Protein AF-A0A498EZ00-F1 (afdb_monomer_lite)

Radius of gyration: 14.44 Å; chains: 1; bounding box: 37×24×36 Å

Sequence (94 aa):
MSLAPSRKAGDTVETTLLQVHTELRHVSDHEHEHHDALTTELLTPSRELPFVGICLLEPGTVVEIKSAMVVYGEAQRRGRFLLRRSQHDHLLEE

Structure (mmCIF, N/CA/C/O backbone):
data_AF-A0A498EZ00-F1
#
_entry.id   AF-A0A498EZ00-F1
#
loop_
_atom_site.group_PDB
_atom_site.id
_atom_site.type_symbol
_atom_site.label_atom_id
_atom_site.label_alt_id
_atom_site.label_comp_id
_atom_site.label_asym_id
_atom_site.label_entity_id
_atom_site.label_seq_id
_atom_site.pdbx_PDB_ins_code
_atom_site.Cartn_x
_atom_site.Cartn_y
_atom_site.Cartn_z
_atom_site.occupancy
_atom_site.B_iso_or_equiv
_atom_site.auth_seq_id
_atom_site.auth_comp_id
_atom_site.auth_asym_id
_atom_site.auth_atom_id
_atom_site.pdbx_PDB_model_num
ATOM 1 N N . MET A 1 1 ? 23.450 11.207 -1.959 1.00 51.19 1 MET A N 1
ATOM 2 C CA . MET A 1 1 ? 23.445 10.148 -2.996 1.00 51.19 1 MET A CA 1
ATOM 3 C C . MET A 1 1 ? 22.043 10.056 -3.578 1.00 51.19 1 MET A C 1
ATOM 5 O O . MET A 1 1 ? 21.094 10.117 -2.811 1.00 51.19 1 MET A O 1
ATOM 9 N N . SER A 1 2 ? 21.895 9.961 -4.902 1.00 73.31 2 SER A N 1
ATOM 10 C CA . SER A 1 2 ? 20.587 9.730 -5.536 1.00 73.31 2 SER A CA 1
ATOM 11 C C . SER A 1 2 ? 20.105 8.312 -5.223 1.00 73.31 2 SER A C 1
ATOM 13 O O . SER A 1 2 ? 20.873 7.372 -5.411 1.00 73.31 2 SER A O 1
ATOM 15 N N . LEU A 1 3 ? 18.841 8.150 -4.817 1.00 75.25 3 LEU A N 1
ATOM 16 C CA . LEU A 1 3 ? 18.204 6.834 -4.692 1.00 75.25 3 LEU A CA 1
ATOM 17 C C . LEU A 1 3 ? 18.291 6.048 -6.011 1.00 75.25 3 LEU A C 1
ATOM 19 O O . LEU A 1 3 ? 18.280 6.640 -7.100 1.00 75.25 3 LEU A O 1
ATOM 23 N N . ALA A 1 4 ? 18.358 4.719 -5.909 1.00 80.31 4 ALA A N 1
ATOM 24 C CA . ALA A 1 4 ? 18.277 3.837 -7.069 1.00 80.31 4 ALA A CA 1
ATOM 25 C C . ALA A 1 4 ? 16.928 4.037 -7.796 1.00 80.31 4 ALA A C 1
ATOM 27 O O . ALA A 1 4 ? 15.917 4.260 -7.124 1.00 80.31 4 ALA A O 1
ATOM 28 N N . PRO A 1 5 ? 16.866 3.939 -9.139 1.00 77.75 5 PRO A N 1
ATOM 29 C CA . PRO A 1 5 ? 15.624 4.134 -9.895 1.00 77.75 5 PRO A CA 1
ATOM 30 C C . PRO A 1 5 ? 14.460 3.253 -9.426 1.00 77.75 5 PRO A C 1
ATOM 32 O O . PRO A 1 5 ? 13.326 3.717 -9.380 1.00 77.75 5 PRO A O 1
ATOM 35 N N . SER A 1 6 ? 14.742 2.013 -9.012 1.00 75.19 6 SER A N 1
ATOM 36 C CA . SER A 1 6 ? 13.732 1.081 -8.489 1.00 75.19 6 SER A CA 1
ATOM 37 C C . SER A 1 6 ? 13.129 1.571 -7.183 1.00 75.19 6 SER A C 1
ATOM 39 O O . SER A 1 6 ? 11.922 1.483 -6.998 1.00 75.19 6 SER A O 1
ATOM 41 N N . ARG A 1 7 ? 13.969 2.113 -6.294 1.00 81.94 7 ARG A N 1
ATOM 42 C CA . ARG A 1 7 ? 13.525 2.667 -5.017 1.00 81.94 7 ARG A CA 1
ATOM 43 C C . ARG A 1 7 ? 12.643 3.889 -5.251 1.00 81.94 7 ARG A C 1
ATOM 45 O O . ARG A 1 7 ? 11.529 3.912 -4.759 1.00 81.94 7 ARG A O 1
ATOM 52 N N . LYS A 1 8 ? 13.077 4.818 -6.111 1.00 84.88 8 LYS A N 1
ATOM 53 C CA . LYS A 1 8 ? 12.269 5.994 -6.483 1.00 84.88 8 LYS A CA 1
ATOM 54 C C . LYS A 1 8 ? 10.900 5.610 -7.045 1.00 84.88 8 LYS A C 1
ATOM 56 O O . LYS A 1 8 ? 9.911 6.254 -6.721 1.00 84.88 8 LYS A O 1
ATOM 61 N N . ALA A 1 9 ? 10.843 4.588 -7.899 1.00 83.44 9 ALA A N 1
ATOM 62 C CA . ALA A 1 9 ? 9.584 4.117 -8.467 1.00 83.44 9 ALA A CA 1
ATOM 63 C C . ALA A 1 9 ? 8.675 3.467 -7.412 1.00 83.44 9 ALA A C 1
ATOM 65 O O . ALA A 1 9 ? 7.473 3.710 -7.434 1.00 83.44 9 ALA A O 1
ATOM 66 N N . GLY A 1 10 ? 9.245 2.687 -6.486 1.00 86.81 10 GLY A N 1
ATOM 67 C CA . GLY A 1 10 ? 8.548 2.176 -5.301 1.00 86.81 10 GLY A CA 1
ATOM 68 C C . GLY A 1 10 ? 7.915 3.302 -4.494 1.00 86.81 10 GLY A C 1
ATOM 69 O O . GLY A 1 10 ? 6.692 3.376 -4.433 1.00 86.81 10 GLY A O 1
ATOM 70 N N . ASP A 1 11 ? 8.746 4.234 -4.021 1.00 89.06 11 ASP A N 1
ATOM 71 C CA . ASP A 1 11 ? 8.319 5.371 -3.197 1.00 89.06 11 ASP A CA 1
ATOM 72 C C . ASP A 1 11 ? 7.247 6.225 -3.916 1.00 89.06 11 ASP A C 1
ATOM 74 O O . ASP A 1 11 ? 6.297 6.711 -3.303 1.00 89.06 11 ASP A O 1
ATOM 78 N N . THR A 1 12 ? 7.361 6.390 -5.243 1.00 90.06 12 THR A N 1
ATOM 79 C CA . THR A 1 12 ? 6.369 7.129 -6.047 1.00 90.06 12 THR A CA 1
ATOM 80 C C . THR A 1 12 ? 5.026 6.406 -6.096 1.00 90.06 12 THR A C 1
ATOM 82 O O . THR A 1 12 ? 3.988 7.048 -5.949 1.00 90.06 12 THR A O 1
ATOM 85 N N . VAL A 1 13 ? 5.024 5.089 -6.328 1.00 90.12 13 VAL A N 1
ATOM 86 C CA . VAL A 1 13 ? 3.784 4.300 -6.393 1.00 90.12 13 VAL A CA 1
ATOM 87 C C . VAL A 1 13 ? 3.099 4.275 -5.036 1.00 90.12 13 VAL A C 1
ATOM 89 O O . VAL A 1 13 ? 1.896 4.502 -4.978 1.00 90.12 13 VAL A O 1
ATOM 92 N N . GLU A 1 14 ? 3.862 4.064 -3.968 1.00 92.62 14 GLU A N 1
ATOM 93 C CA . GLU A 1 14 ? 3.367 4.091 -2.594 1.00 92.62 14 GLU A CA 1
ATOM 94 C C . GLU A 1 14 ? 2.713 5.439 -2.269 1.00 92.62 14 GLU A C 1
ATOM 96 O O . GLU A 1 14 ? 1.530 5.492 -1.940 1.00 92.62 14 GLU A O 1
ATOM 101 N N . THR A 1 15 ? 3.431 6.544 -2.504 1.00 93.81 15 THR A N 1
ATOM 102 C CA . THR A 1 15 ? 2.902 7.901 -2.294 1.00 93.81 15 THR A CA 1
ATOM 103 C C . THR A 1 15 ? 1.642 8.155 -3.124 1.00 93.81 15 THR A C 1
ATOM 105 O O . THR A 1 15 ? 0.672 8.714 -2.619 1.00 93.81 15 THR A O 1
ATOM 108 N N . THR A 1 16 ? 1.633 7.745 -4.397 1.00 93.50 16 THR A N 1
ATOM 109 C CA . THR A 1 16 ? 0.477 7.941 -5.286 1.00 93.50 16 THR A CA 1
ATOM 110 C C . THR A 1 16 ? -0.740 7.172 -4.781 1.00 93.50 16 THR A C 1
ATOM 112 O O . THR A 1 16 ? -1.841 7.713 -4.749 1.00 93.50 16 THR A O 1
ATOM 115 N N . LEU A 1 17 ? -0.546 5.919 -4.367 1.00 93.62 17 LEU A N 1
ATOM 116 C CA . LEU A 1 17 ? -1.616 5.062 -3.872 1.00 93.62 17 LEU A CA 1
ATOM 117 C C . LEU A 1 17 ? -2.238 5.648 -2.598 1.00 93.62 17 LEU A C 1
ATOM 119 O O . LEU A 1 17 ? -3.458 5.769 -2.524 1.00 93.62 17 LEU A O 1
ATOM 123 N N . LEU A 1 18 ? -1.410 6.105 -1.656 1.00 94.75 18 LEU A N 1
ATOM 124 C CA . LEU A 1 18 ? -1.845 6.747 -0.410 1.00 94.75 18 LEU A CA 1
ATOM 125 C C . LEU A 1 18 ? -2.536 8.105 -0.629 1.00 94.75 18 LEU A C 1
ATOM 127 O O . LEU A 1 18 ? -3.391 8.503 0.155 1.00 94.75 18 LEU A O 1
ATOM 131 N N . GLN A 1 19 ? -2.187 8.832 -1.694 1.00 94.69 19 GLN A N 1
ATOM 132 C CA . GLN A 1 19 ? -2.862 10.084 -2.056 1.00 94.69 19 GLN A CA 1
ATOM 133 C C . GLN A 1 19 ? -4.256 9.866 -2.651 1.00 94.69 19 GLN A C 1
ATOM 135 O O . GLN A 1 19 ? -5.121 10.728 -2.503 1.00 94.69 19 GLN A O 1
ATOM 140 N N . VAL A 1 20 ? -4.457 8.755 -3.361 1.00 95.38 20 VAL A N 1
ATOM 141 C CA . VAL A 1 20 ? -5.721 8.442 -4.043 1.00 95.38 20 VAL A CA 1
ATOM 142 C C . VAL A 1 20 ? -6.689 7.706 -3.117 1.00 95.38 20 VAL A C 1
ATOM 144 O O . VAL A 1 20 ? -7.889 7.967 -3.171 1.00 95.38 20 VAL A O 1
ATOM 147 N N . HIS A 1 21 ? -6.182 6.817 -2.263 1.00 95.00 21 HIS A N 1
ATOM 148 C CA . HIS A 1 21 ? -6.983 5.983 -1.367 1.00 95.00 21 HIS A CA 1
ATOM 149 C C . HIS A 1 21 ? -6.865 6.476 0.071 1.00 95.00 21 HIS A C 1
ATOM 151 O O . HIS A 1 21 ? -5.997 6.042 0.827 1.00 95.00 21 HIS A O 1
ATOM 157 N N . THR A 1 22 ? -7.750 7.399 0.445 1.00 95.00 22 THR A N 1
ATOM 158 C CA . THR A 1 22 ? -7.774 8.018 1.779 1.00 95.00 22 THR A CA 1
ATOM 159 C C . THR A 1 22 ? -8.087 7.032 2.902 1.00 95.00 22 THR A C 1
ATOM 161 O O . THR A 1 22 ? -7.814 7.324 4.061 1.00 95.00 22 THR A O 1
ATOM 164 N N . GLU A 1 23 ? -8.632 5.862 2.567 1.00 96.62 23 GLU A N 1
ATOM 165 C CA . GLU A 1 23 ? -8.860 4.747 3.483 1.00 96.62 23 GLU A CA 1
ATOM 166 C C . GLU A 1 23 ? -7.550 4.105 3.971 1.00 96.62 23 GLU A C 1
ATOM 168 O O . GLU A 1 23 ? -7.587 3.288 4.887 1.00 96.62 23 GLU A O 1
ATOM 173 N N . LEU A 1 24 ? -6.399 4.451 3.379 1.00 97.00 24 LEU A N 1
ATOM 174 C CA . LEU A 1 24 ? -5.079 3.951 3.753 1.00 97.00 24 LEU A CA 1
ATOM 175 C C . LEU A 1 24 ? -4.249 5.050 4.421 1.00 97.00 24 LEU A C 1
ATOM 177 O O . LEU A 1 24 ? -3.848 6.036 3.803 1.00 97.00 24 LEU A O 1
ATOM 181 N N . ARG A 1 25 ? -3.925 4.849 5.699 1.00 96.31 25 ARG A N 1
ATOM 182 C CA . ARG A 1 25 ? -2.997 5.699 6.447 1.00 96.31 25 ARG A CA 1
ATOM 183 C C . ARG A 1 25 ? -1.577 5.171 6.292 1.00 96.31 25 ARG A C 1
ATOM 185 O O . ARG A 1 25 ? -1.322 4.024 6.637 1.00 96.31 25 ARG A O 1
ATOM 192 N N . HIS A 1 26 ? -0.655 6.032 5.871 1.00 96.12 26 HIS A N 1
ATOM 193 C CA . HIS A 1 26 ? 0.776 5.722 5.838 1.00 96.12 26 HIS A CA 1
ATOM 194 C C . HIS A 1 26 ? 1.309 5.316 7.221 1.00 96.12 26 HIS A C 1
ATOM 196 O O . HIS A 1 26 ? 1.044 5.996 8.222 1.00 96.12 26 HIS A O 1
ATOM 202 N N . VAL A 1 27 ? 2.108 4.254 7.244 1.00 94.50 27 VAL A N 1
ATOM 203 C CA . VAL A 1 27 ? 2.894 3.795 8.387 1.00 94.50 27 VAL A CA 1
ATOM 204 C C . VAL A 1 27 ? 4.362 3.852 7.984 1.00 94.50 27 VAL A C 1
ATOM 206 O O . VAL A 1 27 ? 4.766 3.262 6.994 1.00 94.50 27 VAL A O 1
ATOM 209 N N . SER A 1 28 ? 5.167 4.607 8.732 1.00 90.69 28 SER A N 1
ATOM 210 C CA . SER A 1 28 ? 6.598 4.716 8.424 1.00 90.69 28 SER A CA 1
ATOM 211 C C . SER A 1 28 ? 7.378 3.496 8.913 1.00 90.69 28 SER A C 1
ATOM 213 O O . SER A 1 28 ? 7.053 2.967 9.975 1.00 90.69 28 SER A O 1
ATOM 215 N N . ASP A 1 29 ? 8.511 3.197 8.271 1.00 87.31 29 ASP A N 1
ATOM 216 C CA . ASP A 1 29 ? 9.480 2.174 8.712 1.00 87.31 29 ASP A CA 1
ATOM 217 C C . ASP A 1 29 ? 9.913 2.308 10.194 1.00 87.31 29 ASP A C 1
ATOM 219 O O . ASP A 1 29 ? 10.370 1.346 10.807 1.00 87.31 29 ASP A O 1
ATOM 223 N N . HIS A 1 30 ? 9.809 3.506 10.789 1.00 85.50 30 HIS A N 1
ATOM 224 C CA . HIS A 1 30 ? 10.110 3.742 12.208 1.00 85.50 30 HIS A CA 1
ATOM 225 C C . HIS A 1 30 ? 8.995 3.294 13.165 1.00 85.50 30 HIS A C 1
ATOM 227 O O . HIS A 1 30 ? 9.270 3.043 14.337 1.00 85.50 30 HIS A O 1
ATOM 233 N N . GLU A 1 31 ? 7.751 3.253 12.687 1.00 85.75 31 GLU A N 1
ATOM 234 C CA . GLU A 1 31 ? 6.573 2.770 13.418 1.00 85.75 31 GLU A CA 1
ATOM 235 C C . GLU A 1 31 ? 6.443 1.253 13.236 1.00 85.75 31 GLU A C 1
ATOM 237 O O . GLU A 1 31 ? 6.239 0.544 14.220 1.00 85.75 31 GLU A O 1
ATOM 242 N N . HIS A 1 32 ? 6.629 0.754 12.007 1.00 85.69 32 HIS A N 1
ATOM 243 C CA . HIS A 1 32 ? 6.590 -0.674 11.704 1.00 85.69 32 HIS A CA 1
ATOM 244 C C . HIS A 1 32 ? 7.423 -1.020 10.459 1.00 85.69 32 HIS A C 1
ATOM 246 O O . HIS A 1 32 ? 7.290 -0.376 9.428 1.00 85.69 32 HIS A O 1
ATOM 252 N N . GLU A 1 33 ? 8.261 -2.060 10.519 1.00 84.94 33 GLU A N 1
ATOM 253 C CA . GLU A 1 33 ? 9.188 -2.418 9.419 1.00 84.94 33 GLU A CA 1
ATOM 254 C C . GLU A 1 33 ? 8.514 -3.213 8.275 1.00 84.94 33 GLU A C 1
ATOM 256 O O . GLU A 1 33 ? 9.098 -3.462 7.213 1.00 84.94 33 GLU A O 1
ATOM 261 N N . HIS A 1 34 ? 7.306 -3.720 8.510 1.00 84.06 34 HIS A N 1
ATOM 262 C CA . HIS A 1 34 ? 6.733 -4.801 7.700 1.00 84.06 34 HIS A CA 1
ATOM 263 C C . HIS A 1 34 ? 5.413 -4.466 7.000 1.00 84.06 34 HIS A C 1
ATOM 265 O O . HIS A 1 34 ? 4.894 -5.336 6.302 1.00 84.06 34 HIS A O 1
ATOM 271 N N . HIS A 1 35 ? 4.882 -3.256 7.189 1.00 89.50 35 HIS A N 1
ATOM 272 C CA . HIS A 1 35 ? 3.732 -2.760 6.437 1.00 89.50 35 HIS A CA 1
ATOM 273 C C . HIS A 1 35 ? 3.860 -1.256 6.176 1.00 89.50 35 HIS A C 1
ATOM 275 O O . HIS A 1 35 ? 4.257 -0.503 7.063 1.00 89.50 35 HIS A O 1
ATOM 281 N N . ASP A 1 36 ? 3.460 -0.832 4.981 1.00 93.44 36 ASP A N 1
ATOM 282 C CA . ASP A 1 36 ? 3.527 0.567 4.538 1.00 93.44 36 ASP A CA 1
ATOM 283 C C . ASP A 1 36 ? 2.259 1.361 4.909 1.00 93.44 36 ASP A C 1
ATOM 285 O O . ASP A 1 36 ? 2.251 2.596 4.929 1.00 93.44 36 ASP A O 1
ATOM 289 N N . ALA A 1 37 ? 1.144 0.668 5.171 1.00 96.12 37 ALA A N 1
ATOM 290 C CA . ALA A 1 37 ? -0.136 1.307 5.441 1.00 96.12 37 ALA A CA 1
ATOM 291 C C . ALA A 1 37 ? -1.047 0.524 6.394 1.00 96.12 37 ALA A C 1
ATOM 293 O O . ALA A 1 37 ? -0.976 -0.698 6.516 1.00 96.12 37 ALA A O 1
ATOM 294 N N . LEU A 1 38 ? -1.964 1.260 7.021 1.00 96.69 38 LEU A N 1
ATOM 295 C CA . LEU A 1 38 ? -3.069 0.741 7.817 1.00 96.69 38 LEU A CA 1
ATOM 296 C C . LEU A 1 38 ? -4.393 1.200 7.209 1.00 96.69 38 LEU A C 1
ATOM 298 O O . LEU A 1 38 ? -4.598 2.393 6.981 1.00 96.69 38 LEU A O 1
ATOM 302 N N . THR A 1 39 ? -5.313 0.266 7.012 1.00 97.25 39 THR A N 1
ATOM 303 C CA . THR A 1 39 ? -6.673 0.567 6.563 1.00 97.25 39 THR A CA 1
ATOM 304 C C . THR A 1 39 ? -7.448 1.243 7.702 1.00 97.25 39 THR A C 1
ATOM 306 O O . THR A 1 39 ? -7.574 0.670 8.780 1.00 97.25 39 THR A O 1
ATOM 309 N N . THR A 1 40 ? -7.950 2.465 7.521 1.00 97.50 40 THR A N 1
ATOM 310 C CA . THR A 1 40 ? -8.688 3.217 8.560 1.00 97.50 40 THR A CA 1
ATOM 311 C C . THR A 1 40 ? -10.199 3.203 8.362 1.00 97.50 40 THR A C 1
ATOM 313 O O . THR A 1 40 ? -10.945 3.424 9.314 1.00 97.50 40 THR A O 1
ATOM 316 N N . GLU A 1 41 ? -10.653 2.924 7.143 1.00 96.94 41 GLU A N 1
ATOM 317 C CA . GLU A 1 41 ? -12.059 2.834 6.745 1.00 96.94 41 GLU A CA 1
ATOM 318 C C . GLU A 1 41 ? -12.269 1.603 5.856 1.00 96.94 41 GLU A C 1
ATOM 320 O O . GLU A 1 41 ? -11.307 1.005 5.389 1.00 96.94 41 GLU A O 1
ATOM 325 N N . LEU A 1 42 ? -13.518 1.196 5.616 1.00 96.88 42 LEU A N 1
ATOM 326 C CA . LEU A 1 42 ? -13.795 0.043 4.757 1.00 96.88 42 LEU A CA 1
ATOM 327 C C . LEU A 1 42 ? -13.312 0.311 3.322 1.00 96.88 42 LEU A C 1
ATOM 329 O O . LEU A 1 42 ? -13.920 1.108 2.607 1.00 96.88 42 LEU A O 1
ATOM 333 N N . LEU A 1 43 ? -12.290 -0.420 2.875 1.00 97.19 43 LEU A N 1
ATOM 334 C CA . LEU A 1 43 ? -11.776 -0.327 1.513 1.00 97.19 43 LEU A CA 1
ATOM 335 C C . LEU A 1 43 ? -12.343 -1.466 0.659 1.00 97.19 43 LEU A C 1
ATOM 337 O O . LEU A 1 43 ? -12.218 -2.651 0.979 1.00 97.19 43 LEU A O 1
ATOM 341 N N . THR A 1 44 ? -12.982 -1.098 -0.450 1.00 96.06 44 THR A N 1
ATOM 342 C CA . THR A 1 44 ? -13.647 -2.039 -1.361 1.00 96.06 44 THR A CA 1
ATOM 343 C C . THR A 1 44 ? -12.999 -2.018 -2.744 1.00 96.06 44 THR A C 1
ATOM 345 O O . THR A 1 44 ? -12.474 -0.984 -3.163 1.00 96.06 44 THR A O 1
ATOM 348 N N . PRO A 1 45 ? -13.013 -3.147 -3.475 1.00 95.50 45 PRO A N 1
ATOM 349 C CA . PRO A 1 45 ? -12.422 -3.212 -4.799 1.00 95.50 45 PRO A CA 1
ATOM 350 C C . PRO A 1 45 ? -13.139 -2.280 -5.771 1.00 95.50 45 PRO A C 1
ATOM 352 O O . PRO A 1 45 ? -14.368 -2.199 -5.809 1.00 95.50 45 PRO A O 1
ATOM 355 N N . SER A 1 46 ? -12.358 -1.640 -6.632 1.00 93.19 46 SER A N 1
ATOM 356 C CA . SER A 1 46 ? -12.859 -0.776 -7.695 1.00 93.19 46 SER A CA 1
ATOM 357 C C . SER A 1 46 ? -12.210 -1.129 -9.033 1.00 93.19 46 SER A C 1
ATOM 359 O O . SER A 1 46 ? -11.397 -2.048 -9.139 1.00 93.19 46 SER A O 1
ATOM 361 N N . ARG A 1 47 ? -12.573 -0.404 -10.097 1.00 91.25 47 ARG A N 1
ATOM 362 C CA . ARG A 1 47 ? -11.901 -0.559 -11.398 1.00 91.25 47 ARG A CA 1
ATOM 363 C C . ARG A 1 47 ? -10.449 -0.079 -11.368 1.00 91.25 47 ARG A C 1
ATOM 365 O O . ARG A 1 47 ? -9.649 -0.570 -12.156 1.00 91.25 47 ARG A O 1
ATOM 372 N N . GLU A 1 48 ? -10.140 0.872 -10.495 1.00 89.19 48 GLU A N 1
ATOM 373 C CA . GLU A 1 48 ? -8.817 1.493 -10.378 1.00 89.19 48 GLU A CA 1
ATOM 374 C C . GLU A 1 48 ? -7.950 0.783 -9.329 1.00 89.19 48 GLU A C 1
ATOM 376 O O . GLU A 1 48 ? -6.734 0.722 -9.487 1.00 89.19 48 GLU A O 1
ATOM 381 N N . LEU A 1 49 ? -8.580 0.150 -8.333 1.00 92.31 49 LEU A N 1
ATOM 382 C CA . LEU A 1 49 ? -7.940 -0.710 -7.339 1.00 92.31 49 LEU A CA 1
ATOM 383 C C . LEU A 1 49 ? -8.666 -2.068 -7.268 1.00 92.31 49 LEU A C 1
ATOM 385 O O . LEU A 1 49 ? -9.474 -2.303 -6.365 1.00 92.31 49 LEU A O 1
ATOM 389 N N . PRO A 1 50 ? -8.453 -2.961 -8.250 1.00 93.88 50 PRO A N 1
ATOM 390 C CA . PRO A 1 50 ? -9.117 -4.255 -8.272 1.00 93.88 50 PRO A CA 1
ATOM 391 C C . PRO A 1 50 ? -8.513 -5.199 -7.232 1.00 93.88 50 PRO A C 1
ATOM 393 O O . PRO A 1 50 ? -7.293 -5.341 -7.136 1.00 93.88 50 PRO A O 1
ATOM 396 N N . PHE A 1 51 ? -9.364 -5.927 -6.511 1.00 94.50 51 PHE A N 1
ATOM 397 C CA . PHE A 1 51 ? -8.931 -7.057 -5.691 1.00 94.50 51 PHE A CA 1
ATOM 398 C C . PHE A 1 51 ? -9.170 -8.359 -6.453 1.00 94.50 51 PHE A C 1
ATOM 400 O O . PHE A 1 51 ? -10.222 -8.554 -7.060 1.00 94.50 51 PHE A O 1
ATOM 407 N N . VAL A 1 52 ? -8.178 -9.251 -6.449 1.00 88.31 52 VAL A N 1
ATOM 408 C CA . VAL A 1 52 ? -8.221 -10.496 -7.239 1.00 88.31 52 VAL A CA 1
ATOM 409 C C . VAL A 1 52 ? -8.633 -11.707 -6.395 1.00 88.31 52 VAL A C 1
ATOM 411 O O . VAL A 1 52 ? -9.263 -12.623 -6.913 1.00 88.31 52 VAL A O 1
ATOM 414 N N . GLY A 1 53 ? -8.307 -11.716 -5.099 1.00 87.00 53 GLY A N 1
ATOM 415 C CA . GLY A 1 53 ? -8.607 -12.824 -4.178 1.00 87.00 53 GLY A CA 1
ATOM 416 C C . GLY A 1 53 ? -9.174 -12.392 -2.825 1.00 87.00 53 GLY A C 1
ATOM 417 O O . GLY A 1 53 ? -9.313 -13.221 -1.935 1.00 87.00 53 GLY A O 1
ATOM 418 N N . ILE A 1 54 ? -9.479 -11.103 -2.667 1.00 89.56 54 ILE A N 1
ATOM 419 C CA . ILE A 1 54 ? -9.968 -10.491 -1.429 1.00 89.56 54 ILE A CA 1
ATOM 420 C C . ILE A 1 54 ? -11.231 -9.699 -1.779 1.00 89.56 54 ILE A C 1
ATOM 422 O O . ILE A 1 54 ? -11.298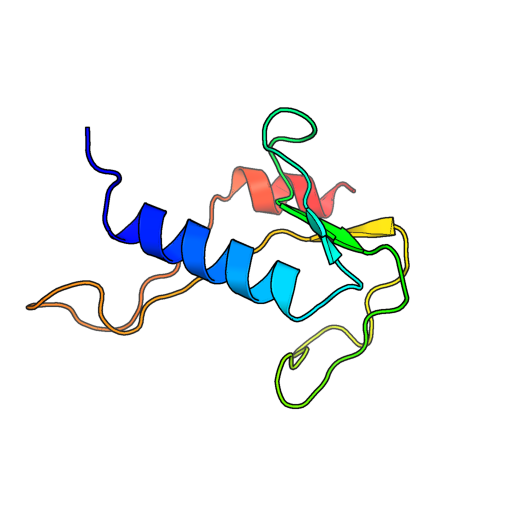 -9.089 -2.844 1.00 89.56 54 ILE A O 1
ATOM 426 N N . CYS A 1 55 ? -12.248 -9.725 -0.920 1.00 92.44 55 CYS A N 1
ATOM 427 C CA . CYS A 1 55 ? -13.516 -9.037 -1.187 1.00 92.44 55 CYS A CA 1
ATOM 428 C C . CYS A 1 55 ? -13.541 -7.595 -0.671 1.00 92.44 55 CYS A C 1
ATOM 430 O O . CYS A 1 55 ? -14.190 -6.749 -1.277 1.00 92.44 55 CYS A O 1
ATOM 432 N N . LEU A 1 56 ? -12.870 -7.335 0.448 1.00 95.12 56 LEU A N 1
ATOM 433 C CA . LEU A 1 56 ? -12.779 -6.042 1.123 1.00 95.12 56 LEU A CA 1
ATOM 434 C C . LEU A 1 56 ? -11.575 -6.054 2.069 1.00 95.12 56 LEU A C 1
ATOM 436 O O . LEU A 1 56 ? -11.103 -7.132 2.431 1.00 95.12 56 LEU A O 1
ATOM 440 N N . LEU A 1 57 ? -11.129 -4.873 2.484 1.00 96.31 57 LEU A N 1
ATOM 441 C CA . LEU A 1 57 ? -10.223 -4.696 3.618 1.00 96.31 57 LEU A CA 1
ATOM 442 C C . LEU A 1 57 ? -10.969 -3.913 4.698 1.00 96.31 57 LEU A C 1
ATOM 444 O O . LEU A 1 57 ? -11.584 -2.882 4.413 1.00 96.31 57 LEU A O 1
ATOM 448 N N . GLU A 1 58 ? -10.968 -4.438 5.918 1.00 96.75 58 GLU A N 1
ATOM 449 C CA . GLU A 1 58 ? -11.655 -3.821 7.049 1.00 96.75 58 GLU A CA 1
ATOM 450 C C . GLU A 1 58 ? -10.749 -2.809 7.769 1.00 96.75 58 GLU A C 1
ATOM 452 O O . GLU A 1 58 ? -9.520 -2.874 7.648 1.00 96.75 58 GLU A O 1
ATOM 457 N N . PRO A 1 59 ? -11.319 -1.859 8.532 1.00 97.38 59 PRO A N 1
ATOM 458 C CA . PRO A 1 59 ? -10.517 -0.989 9.381 1.00 97.38 59 PRO A CA 1
ATOM 459 C C . PRO A 1 59 ? -9.618 -1.808 10.316 1.00 97.38 59 PRO A C 1
ATOM 461 O O . PRO A 1 59 ? -10.084 -2.716 10.997 1.00 97.38 59 PRO A O 1
ATOM 464 N N . GLY A 1 60 ? -8.335 -1.465 10.365 1.00 95.94 60 GLY A N 1
ATOM 465 C CA . GLY A 1 60 ? -7.311 -2.185 11.116 1.00 95.94 60 GLY A CA 1
ATOM 466 C C . GLY A 1 60 ? -6.482 -3.164 10.283 1.00 95.94 60 GLY A C 1
ATOM 467 O O . GLY A 1 60 ? -5.446 -3.607 10.765 1.00 95.94 60 GLY A O 1
ATOM 468 N N . THR A 1 61 ? -6.863 -3.475 9.037 1.00 95.25 61 THR A N 1
ATOM 469 C CA . THR A 1 61 ? -6.044 -4.349 8.182 1.00 95.25 61 THR A CA 1
ATOM 470 C C . THR A 1 61 ? -4.738 -3.658 7.772 1.00 95.25 61 THR A C 1
ATOM 472 O O . THR A 1 61 ? -4.764 -2.574 7.175 1.00 95.25 61 THR A O 1
ATOM 475 N N . VAL A 1 62 ? -3.603 -4.300 8.062 1.00 95.06 62 VAL A N 1
ATOM 476 C CA . VAL A 1 62 ? -2.264 -3.873 7.624 1.00 95.06 62 VAL A CA 1
ATOM 477 C C . VAL A 1 62 ? -2.041 -4.185 6.145 1.00 95.06 62 VAL A C 1
ATOM 479 O O . VAL A 1 62 ? -2.483 -5.215 5.635 1.00 95.06 62 VAL A O 1
ATOM 482 N N . VAL A 1 63 ? -1.365 -3.283 5.436 1.00 92.75 63 VAL A N 1
ATOM 483 C CA . VAL A 1 63 ? -1.161 -3.372 3.989 1.00 92.75 63 VAL A CA 1
ATOM 484 C C . VAL A 1 63 ? 0.289 -3.052 3.645 1.00 92.75 63 VAL A C 1
ATOM 486 O O . VAL A 1 63 ? 0.801 -1.987 3.975 1.00 92.75 63 VAL A O 1
ATOM 489 N N . GLU A 1 64 ? 0.927 -3.964 2.917 1.00 92.75 64 GLU A N 1
ATOM 490 C CA . GLU A 1 64 ? 2.218 -3.736 2.266 1.00 92.75 64 GLU A CA 1
ATOM 491 C C . GLU A 1 64 ? 2.000 -3.377 0.793 1.00 92.75 64 GLU A C 1
ATOM 493 O O . GLU A 1 64 ? 1.298 -4.079 0.056 1.00 92.75 64 GLU A O 1
ATOM 498 N N . ILE A 1 65 ? 2.641 -2.307 0.334 1.00 91.44 65 ILE A N 1
ATOM 499 C CA . ILE A 1 65 ? 2.522 -1.773 -1.015 1.00 91.44 65 ILE A CA 1
ATOM 500 C C . ILE A 1 65 ? 3.759 -2.167 -1.822 1.00 91.44 65 ILE A C 1
ATOM 502 O O . ILE A 1 65 ? 4.884 -1.721 -1.609 1.00 91.44 65 ILE A O 1
ATOM 506 N N . LYS A 1 66 ? 3.547 -2.997 -2.845 1.00 87.19 66 LYS A N 1
ATOM 507 C CA . LYS A 1 66 ? 4.602 -3.392 -3.786 1.00 87.19 66 LYS A CA 1
ATOM 508 C C . LYS A 1 66 ? 4.277 -2.915 -5.189 1.00 87.19 66 LYS A C 1
ATOM 510 O O . LYS A 1 66 ? 3.186 -3.144 -5.702 1.00 87.19 66 LYS A O 1
ATOM 515 N N . SER A 1 67 ? 5.266 -2.320 -5.848 1.00 83.06 67 SER A N 1
ATOM 516 C CA . SER A 1 67 ? 5.174 -1.948 -7.256 1.00 83.06 67 SER A CA 1
ATOM 517 C C . SER A 1 67 ? 5.983 -2.888 -8.147 1.00 83.06 67 SER A C 1
ATOM 519 O O . SER A 1 67 ? 6.974 -3.500 -7.736 1.00 83.06 67 SER A O 1
ATOM 521 N N . ALA A 1 68 ? 5.554 -3.000 -9.403 1.00 76.31 68 ALA A N 1
ATOM 522 C CA . ALA A 1 68 ? 6.314 -3.660 -10.450 1.00 76.31 68 ALA A CA 1
ATOM 523 C C . ALA A 1 68 ? 6.391 -2.775 -11.681 1.00 76.31 68 ALA A C 1
ATOM 525 O O . ALA A 1 68 ? 5.406 -2.181 -12.117 1.00 76.31 68 ALA A O 1
ATOM 526 N N . MET A 1 69 ? 7.581 -2.720 -12.267 1.00 68.19 69 MET A N 1
ATOM 527 C CA . MET A 1 69 ? 7.826 -1.966 -13.486 1.00 68.19 69 MET A CA 1
ATOM 528 C C . MET A 1 69 ? 7.904 -2.927 -14.665 1.00 68.19 69 MET A C 1
ATOM 530 O O . MET A 1 69 ? 8.650 -3.910 -14.635 1.00 68.19 69 MET A O 1
ATOM 534 N N . VAL A 1 70 ? 7.156 -2.621 -15.726 1.00 62.72 70 VAL A N 1
ATOM 535 C CA . VAL A 1 70 ? 7.213 -3.372 -16.990 1.00 62.72 70 VAL A CA 1
ATOM 536 C C . VAL A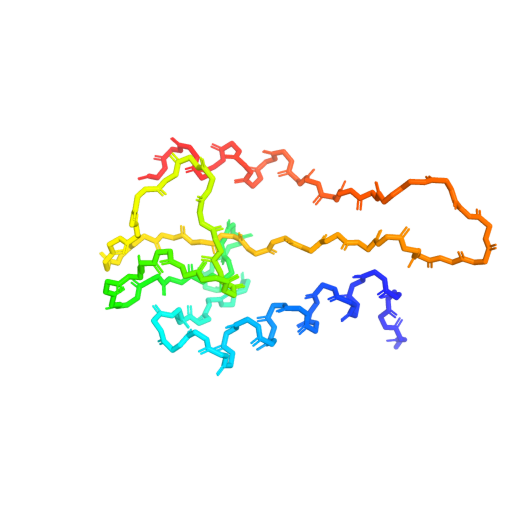 1 70 ? 8.576 -3.189 -17.663 1.00 62.72 70 VAL A C 1
ATOM 538 O O . VAL A 1 70 ? 9.113 -4.139 -18.233 1.00 62.72 70 VAL A O 1
ATOM 541 N N . VAL A 1 71 ? 9.157 -1.990 -17.551 1.00 63.06 71 VAL A N 1
ATOM 542 C CA . VAL A 1 71 ? 10.480 -1.641 -18.077 1.00 63.06 71 VAL A CA 1
ATOM 543 C C . VAL A 1 71 ?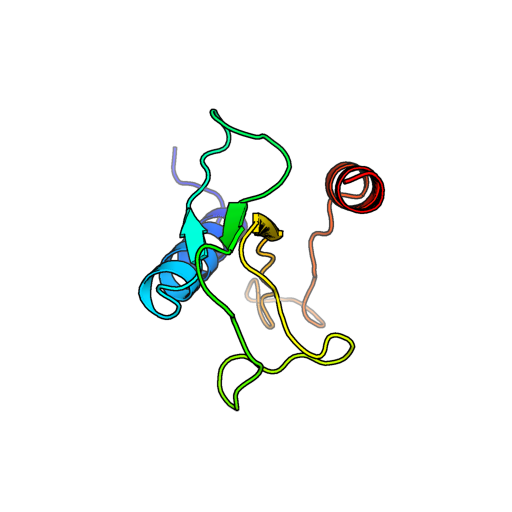 11.264 -0.923 -16.986 1.00 63.06 71 VAL A C 1
ATOM 545 O O . VAL A 1 71 ? 10.852 0.127 -16.506 1.00 63.06 71 VAL A O 1
ATOM 548 N N . TYR A 1 72 ? 12.393 -1.509 -16.593 1.00 60.09 72 TYR A N 1
ATOM 549 C CA . TYR A 1 72 ? 13.309 -0.947 -15.596 1.00 60.09 72 TYR A CA 1
ATOM 550 C C . TYR A 1 72 ? 14.542 -0.267 -16.235 1.00 60.09 72 TYR A C 1
ATOM 552 O O . TYR A 1 72 ? 15.224 0.518 -15.583 1.00 60.09 72 TYR A O 1
ATOM 560 N N . GLY A 1 73 ? 14.827 -0.537 -17.517 1.00 64.06 73 GLY A N 1
ATOM 561 C CA . GLY A 1 73 ? 15.951 0.031 -18.271 1.00 64.06 73 GLY A CA 1
ATOM 562 C C . GLY A 1 73 ? 15.954 -0.402 -19.744 1.00 64.06 73 GLY A C 1
ATOM 563 O O . GLY A 1 73 ? 15.093 -1.175 -20.161 1.00 64.06 73 GLY A O 1
ATOM 564 N N . GLU A 1 74 ? 16.932 0.077 -20.522 1.00 61.75 74 GLU A N 1
ATOM 565 C CA . GLU A 1 74 ? 16.965 -0.024 -21.998 1.00 61.75 74 GLU A CA 1
ATOM 566 C C . GLU A 1 74 ? 17.099 -1.454 -22.558 1.00 61.75 74 GLU A C 1
ATOM 568 O O . GLU A 1 74 ? 16.774 -1.694 -23.717 1.00 61.75 74 GLU A O 1
ATOM 573 N N . ALA A 1 75 ? 17.525 -2.429 -21.746 1.00 58.38 75 ALA A N 1
ATOM 574 C CA . ALA A 1 75 ? 17.750 -3.807 -22.184 1.00 58.38 75 ALA A CA 1
ATOM 575 C C . ALA A 1 75 ? 17.190 -4.842 -21.189 1.00 58.38 75 ALA A C 1
ATOM 577 O O . ALA A 1 75 ? 17.965 -5.533 -20.526 1.00 58.38 75 ALA A O 1
ATOM 578 N N . GLN A 1 76 ? 15.860 -4.970 -21.037 1.00 55.19 76 GLN A N 1
ATOM 579 C CA . GLN A 1 76 ? 15.275 -6.028 -20.187 1.00 55.19 76 GLN A CA 1
ATOM 580 C C . GLN A 1 76 ? 14.001 -6.710 -20.720 1.00 55.19 76 GLN A C 1
ATOM 582 O O . GLN A 1 76 ? 13.169 -6.123 -21.405 1.00 55.19 76 GLN A O 1
ATOM 587 N N . ARG A 1 77 ? 13.879 -8.000 -20.356 1.00 54.88 77 ARG A N 1
ATOM 588 C CA . ARG A 1 77 ? 12.798 -8.959 -20.649 1.00 54.88 77 ARG A CA 1
ATOM 589 C C . ARG A 1 77 ? 11.905 -9.118 -19.407 1.00 54.88 77 ARG A C 1
ATOM 591 O O . ARG A 1 77 ? 12.459 -9.474 -18.376 1.00 54.88 77 ARG A O 1
ATOM 598 N N . ARG A 1 78 ? 10.579 -8.938 -19.576 1.00 54.22 78 ARG A N 1
ATOM 599 C CA . ARG A 1 78 ? 9.434 -9.069 -18.624 1.00 54.22 78 ARG A CA 1
ATOM 600 C C . ARG A 1 78 ? 9.632 -8.445 -17.221 1.00 54.22 78 ARG A C 1
ATOM 602 O O . ARG A 1 78 ? 10.669 -8.604 -16.593 1.00 54.22 78 ARG A O 1
ATOM 609 N N . GLY A 1 79 ? 8.600 -7.756 -16.722 1.00 55.84 79 GLY A N 1
ATOM 610 C CA . GLY A 1 79 ? 8.636 -7.052 -15.432 1.00 55.84 79 GLY A CA 1
ATOM 611 C C . GLY A 1 79 ? 9.077 -7.937 -14.258 1.00 55.84 79 GLY A C 1
ATOM 612 O O . GLY A 1 79 ? 8.780 -9.132 -14.223 1.00 55.84 79 GLY A O 1
ATOM 613 N N . ARG A 1 80 ? 9.816 -7.351 -13.309 1.00 58.03 80 ARG A N 1
ATOM 614 C CA . ARG A 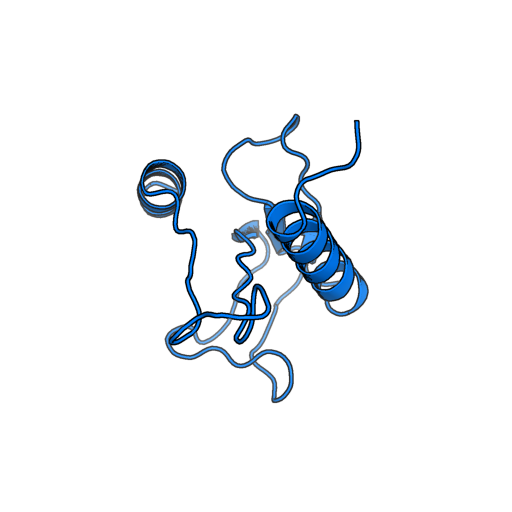1 80 ? 10.297 -8.020 -12.091 1.00 58.03 80 ARG A CA 1
ATOM 615 C C . ARG A 1 80 ? 9.557 -7.464 -10.877 1.00 58.03 80 ARG A C 1
ATOM 617 O O . ARG A 1 80 ? 9.477 -6.249 -10.723 1.00 58.03 80 ARG A O 1
ATOM 624 N N . PHE A 1 81 ? 9.072 -8.354 -10.016 1.00 60.97 81 PHE A N 1
ATOM 625 C CA . PHE A 1 81 ? 8.593 -8.023 -8.674 1.00 60.97 81 PHE A CA 1
ATOM 626 C C . PHE A 1 81 ? 9.734 -8.270 -7.685 1.00 60.97 81 PHE A C 1
ATOM 628 O O . PHE A 1 81 ? 10.398 -9.306 -7.765 1.00 60.97 81 PHE A O 1
ATOM 635 N N . LEU A 1 82 ? 9.966 -7.345 -6.754 1.00 64.38 82 LEU A N 1
ATOM 636 C CA . LEU A 1 82 ? 10.822 -7.600 -5.598 1.00 64.38 82 LEU A CA 1
ATOM 637 C C . LEU A 1 82 ? 9.928 -7.932 -4.403 1.00 64.38 82 LEU A C 1
ATOM 639 O O . LEU A 1 82 ? 9.439 -7.035 -3.723 1.00 64.38 82 LEU A O 1
ATOM 643 N N . LEU A 1 83 ? 9.721 -9.223 -4.154 1.00 66.62 83 LEU A N 1
ATOM 644 C CA . LEU A 1 83 ? 9.063 -9.699 -2.940 1.00 66.62 83 LEU A CA 1
ATOM 645 C C . LEU A 1 83 ? 10.134 -9.972 -1.876 1.00 66.62 83 LEU A C 1
ATOM 647 O O . LEU A 1 83 ? 11.021 -10.802 -2.095 1.00 66.62 83 LEU A O 1
ATOM 651 N N . ARG A 1 84 ? 10.071 -9.294 -0.725 1.00 70.69 84 ARG A N 1
ATOM 652 C CA . ARG A 1 84 ? 10.896 -9.659 0.434 1.00 70.69 84 ARG A CA 1
ATOM 653 C C . ARG A 1 84 ? 10.161 -10.738 1.216 1.00 70.69 84 ARG A C 1
ATOM 655 O O . ARG A 1 84 ? 9.097 -10.487 1.768 1.00 70.69 84 ARG A O 1
ATOM 662 N N . ARG A 1 85 ? 10.728 -11.942 1.241 1.00 74.44 85 ARG A N 1
ATOM 663 C CA . ARG A 1 85 ? 10.071 -13.116 1.829 1.00 74.44 85 ARG A CA 1
ATOM 664 C C . ARG A 1 85 ? 9.778 -12.949 3.322 1.00 74.44 85 ARG A C 1
ATOM 666 O O . ARG A 1 85 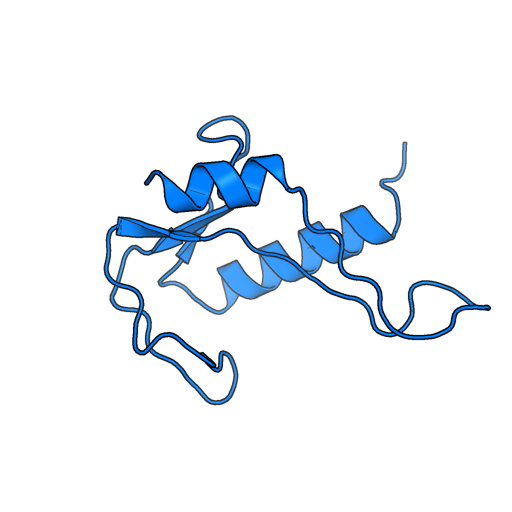? 8.685 -13.277 3.741 1.00 74.44 85 ARG A O 1
ATOM 673 N N . SER A 1 86 ? 10.692 -12.334 4.071 1.00 76.25 86 SER A N 1
ATOM 674 C CA . SER A 1 86 ? 10.496 -12.051 5.498 1.00 76.25 86 SER A CA 1
ATOM 675 C C . SER A 1 86 ? 9.296 -11.143 5.785 1.00 76.25 86 SER A C 1
ATOM 677 O O . SER A 1 86 ? 8.584 -11.389 6.746 1.00 76.25 86 SER A O 1
ATOM 679 N N . GLN A 1 87 ? 9.043 -10.131 4.943 1.00 71.31 87 GLN A N 1
ATOM 680 C CA . GLN A 1 87 ? 7.857 -9.273 5.084 1.00 71.31 87 GLN A CA 1
ATOM 681 C C . GLN A 1 87 ? 6.574 -10.070 4.825 1.00 71.31 87 GLN A C 1
ATOM 683 O O . GLN A 1 87 ? 5.610 -9.938 5.564 1.00 71.31 87 GLN A O 1
ATOM 688 N N . HIS A 1 88 ? 6.572 -10.925 3.796 1.00 75.75 88 HIS A N 1
ATOM 689 C CA . HIS A 1 88 ? 5.418 -11.777 3.512 1.00 75.75 88 HIS A CA 1
ATOM 690 C C . HIS A 1 88 ? 5.123 -12.752 4.654 1.00 75.75 88 HIS A C 1
ATOM 692 O O . HIS A 1 88 ? 3.970 -12.878 5.043 1.00 75.75 88 HIS A O 1
ATOM 698 N N . ASP A 1 89 ? 6.153 -13.418 5.177 1.00 82.62 89 ASP A N 1
ATOM 699 C CA . ASP A 1 89 ? 5.991 -14.401 6.246 1.00 82.62 89 ASP A CA 1
ATOM 700 C C . ASP A 1 89 ? 5.442 -13.737 7.525 1.00 82.62 89 ASP A C 1
ATOM 702 O O . ASP A 1 89 ? 4.542 -14.287 8.145 1.00 82.62 89 ASP A O 1
ATOM 706 N N . HIS A 1 90 ? 5.893 -12.521 7.862 1.00 77.75 90 HIS A N 1
ATOM 707 C CA . HIS A 1 90 ? 5.362 -11.763 9.001 1.00 77.75 90 HIS A CA 1
ATOM 708 C C . HIS A 1 90 ? 3.888 -11.363 8.825 1.00 77.75 90 HIS A C 1
ATOM 710 O O . HIS A 1 90 ? 3.097 -11.519 9.744 1.00 77.75 90 HIS A O 1
ATOM 716 N N . LEU A 1 91 ? 3.488 -10.915 7.630 1.00 70.75 91 LEU A N 1
ATOM 717 C CA . LEU A 1 91 ? 2.093 -10.546 7.348 1.00 70.75 91 LEU A CA 1
ATOM 718 C C . LEU A 1 91 ? 1.110 -11.727 7.412 1.00 70.75 91 LEU A C 1
ATOM 720 O O . LEU A 1 91 ? -0.093 -11.502 7.409 1.00 70.75 91 LEU A O 1
ATOM 724 N N . LEU A 1 92 ? 1.587 -12.975 7.407 1.00 78.25 92 LEU A N 1
ATOM 725 C CA . LEU A 1 92 ? 0.738 -14.155 7.605 1.00 78.25 92 LEU A CA 1
ATOM 726 C C . LEU A 1 92 ? 0.477 -14.462 9.087 1.00 78.25 92 LEU A C 1
ATOM 728 O O . LEU A 1 92 ? -0.385 -15.292 9.380 1.00 78.25 92 LEU A O 1
ATOM 732 N N . GLU A 1 93 ? 1.255 -13.869 9.994 1.00 78.56 93 GLU A N 1
ATOM 733 C CA . GLU A 1 93 ? 1.180 -14.094 11.443 1.00 78.56 93 GLU A CA 1
ATOM 734 C C . GLU A 1 93 ? 0.342 -13.030 12.177 1.00 78.56 93 GLU A C 1
ATOM 736 O O . GLU A 1 93 ? -0.017 -13.251 13.335 1.00 78.56 93 GLU A O 1
ATOM 741 N N . GLU A 1 94 ? 0.014 -11.925 11.501 1.00 60.94 94 GLU A N 1
ATOM 742 C CA . GLU A 1 94 ? -0.870 -10.835 11.955 1.00 60.94 94 GLU A CA 1
ATOM 743 C C . GLU A 1 94 ? -2.334 -11.079 11.546 1.00 60.94 94 GLU A C 1
ATOM 745 O O . GLU A 1 94 ? -3.232 -10.825 12.383 1.00 60.94 94 GLU A O 1
#

Secondary structure (DSSP, 8-state):
-PPPHHHHHHHHHHHHHHHH-TTEEE--TTT-SS-SEEE-S-B---SSS--SS-S-B-TT-EE----EES-SSSS--S-EE---HHHHHHHTT-

Foldseek 3Di:
DDDDLQVVVQVVQLVVVCVVDVQWDADDCVRPVQAGTFGQAKAAADPVRHDDPDGIDHGGQTHHDWDWDQDPDDDDDGIDTDDDVVSVVVSVVD

pLDDT: mean 83.59, std 13.27, range [51.19, 97.5]

=== Feature glossary ===
A reading guide for the features in this record.

Start from the sequence.

  · Sequence gives the chain of amino acids in standard one-letter code (A=alanine, C=cysteine, …, Y=tyrosine), read N→C. It is the only feature that is directly encoded by the gene; all structural features are derived from the folded form of this sequence.

Fold it, and you get atomic coordinates and the backbone conformation that goes with them.

  · The mmCIF table is the protein's shape written out atom by atom. For each backbone N, Cα, C, and carbonyl O, it records an (x, y, z) coordinate triple in Å plus the residue type, chain letter, and residue number.

  · Backbone dihedral angles. Every residue except chain termini has a φ (preceding-C → N → Cα → C) and a ψ (N → Cα → C → next-N). They are reported in degrees following the IUPAC sign convention. Secondary structure is essentially a statement about which (φ, ψ) basin each residue occupies.

  · DSSP 8-state secondary structure assigns each residue one of H (α-helix), G (3₁₀-helix), I (π-helix), E (extended β-strand), B (isolated β-bridge), T (hydrogen-bonded turn), S (bend), or '-' (coil). The assignment is computed from backbone hydrogen-bond geometry via the Kabsch–Sander algorithm.

  · P-SEA three-state annotation labels each residue as helix, strand, or coil based purely on the geometry of the Cα trace. It serves as a fallback when the full backbone (and thus DSSP) is unavailable.

Summarize the fold with a handful of shape descriptors and a per-residue structural alphabet.

  · Radius of gyration (Rg) is the root-mean-square distance of Cα atoms from their centroid — a single number for overall size and compactness. A globular domain of N residues has Rg ≈ 2.2·N^0.38 Å; an extended or disordered chain has a much larger Rg. The Cα contact count is the number of residue pairs whose Cα atoms are within 8 Å and are more than four positions apart in sequence — a standard proxy for tertiary packing density. The bounding box is the smallest axis-aligned box enclosing all Cα atoms.

  · Foldseek's 3Di representation compresses backbone geometry into a per-residue letter drawn from a learned twenty-state alphabet. It captures the tertiary interaction pattern around each residue — which residues are packed against it in space, regardless of where they are in sequence.

  · Accessible surface area quantifies burial. A residue with SASA near zero is packed into the hydrophobic core; one with SASA >100 Å² sits on the surface. Computed here via the Shrake–Rupley numerical algorithm with a 1.4 Å probe.

Ask how reliable the model is.

  · For AlphaFold models, the B-factor field carries pLDDT — the model's own estimate of local accuracy on a 0–100 scale. Regions with pLDDT<50 should be treated as essentially unmodeled; they often correspond to intrinsically disordered segments.

  · For experimental (PDB) structures, the B-factor (temperature factor) quantifies the positional spread of each atom in the crystal — a combination of thermal vibration and static disorder — in units of Å². High B-factors mark flexible loops or poorly resolved regions; low B-factors mark the rigid, well-ordered core.

  · PAE(i, j) answers: if I align the predicted and true structures on residue i, how far off (in Å) do I expect residue j to be? A block-diagonal PAE matrix with low values on the blocks and high values off-diagonal is the signature of a multi-domain protein with confidently predicted domains but uncertain inter-domain orientation.

Place it in context: what it resembles, what it is annotated as, and how it looks.

  · Structural nearest neighbors (via Foldseek easy-search vs the PDB). Reported per hit: target PDB id, E-value, and alignment TM-score. A TM-s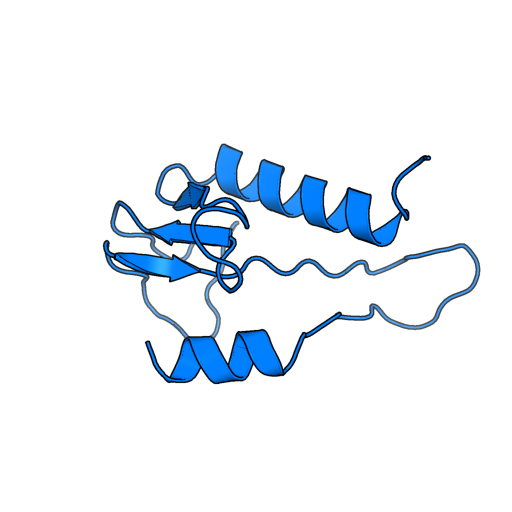core above ~0.5 is the conventional threshold for 'same fold'.

  · Functional annotations link the protein to curated databases. InterPro entries identify conserved domains and families by matching the sequence against member-database signatures (Pfam, PROSITE, CDD, …). Gene Ontology (GO) terms describe molecular function, biological process, and cellular component in a controlled vocabulary. CATH places the structure in a hierarchical fold classification (Class/Architecture/Topology/Homologous-superfamily). The organism is the source species.

  · Plot images: a contact map (which residues are close in 3D, as an N×N binary image), a Ramachandran scatter (backbone torsion angles, revealing secondary-structure composition at a glance), and — for AlphaFold structures — a PAE heatmap (pairwise prediction confidence).

  · Structure images are PyMOL renders from six orthogonal camera directions. Cartoon representation draws helices as coils and strands as arrows; sticks shows the backbone as bonds; surface shows the solvent-excluded envelope. Rainbow coloring maps sequence position to hue (blue→red, N→C); chain coloring assigns a distinct color per polypeptide.